Protein AF-A0A1Z4R1Z9-F1 (afdb_monomer_lite)

Secondary structure (DSSP, 8-state):
-HHHHHHHHHHHHHHHHHHHHHS-TTT--B--B-TT-SSSGGGTT-TTBSSSPB-SHHHHHHHHHHHH-

Sequence (69 aa):
MSSLRNLAKVLEKAIVLYLALRYPPSLVKLALSDVKLVSLTCFNGLPHLIAPVAEDAANTLQIFNYLVA

Foldseek 3Di:
DVVVVVVVLVVVVVVVVVPLVPDPLVVAADAAEDCVVDHDQVCAPRSSYPDRHHNHPVSVVVSVVVVVD

pLDDT: mean 88.07, std 9.7, range [59.19, 97.69]

Structure (mmCIF, N/CA/C/O backbone):
data_AF-A0A1Z4R1Z9-F1
#
_entry.id   AF-A0A1Z4R1Z9-F1
#
loop_
_atom_site.group_PDB
_atom_site.id
_atom_site.type_symbol
_atom_site.label_atom_id
_atom_site.label_alt_id
_atom_site.label_comp_id
_atom_site.label_asym_id
_atom_site.label_entity_id
_atom_site.label_seq_id
_atom_site.pdbx_PDB_ins_code
_atom_site.Cartn_x
_atom_site.Cartn_y
_atom_site.Cartn_z
_atom_site.occupancy
_atom_site.B_iso_or_equiv
_atom_site.auth_seq_id
_atom_site.auth_comp_id
_atom_site.auth_asym_id
_atom_site.auth_atom_id
_atom_site.pdbx_PDB_model_num
ATOM 1 N N . MET A 1 1 ? 2.213 -15.218 -23.364 1.00 59.19 1 MET A N 1
ATOM 2 C CA . MET A 1 1 ? 2.806 -14.703 -22.099 1.00 59.19 1 MET A CA 1
ATOM 3 C C . MET A 1 1 ? 2.360 -13.282 -21.707 1.00 59.19 1 MET A C 1
ATOM 5 O O . MET A 1 1 ? 2.492 -12.930 -20.543 1.00 59.19 1 MET A O 1
ATOM 9 N N . SER A 1 2 ? 1.814 -12.448 -22.605 1.00 62.75 2 SER A N 1
ATOM 10 C CA . SER A 1 2 ? 1.248 -11.123 -22.257 1.00 62.75 2 SER A CA 1
ATOM 11 C C . SER A 1 2 ? -0.057 -11.202 -21.445 1.00 62.75 2 SER A C 1
ATOM 13 O O . SER A 1 2 ? -0.206 -10.465 -20.478 1.00 62.75 2 SER A O 1
ATOM 15 N N . SER A 1 3 ? -0.950 -12.139 -21.781 1.00 69.44 3 SER A N 1
ATOM 16 C CA . SER A 1 3 ? -2.252 -12.316 -21.112 1.00 69.44 3 SER A CA 1
ATOM 17 C C . SER A 1 3 ? -2.136 -12.625 -19.607 1.00 69.44 3 SER A C 1
ATOM 19 O O . SER A 1 3 ? -2.795 -11.987 -18.790 1.00 69.44 3 SER A O 1
ATOM 21 N N . LEU A 1 4 ? -1.205 -13.505 -19.214 1.00 68.12 4 LEU A N 1
ATOM 22 C CA . LEU A 1 4 ? -1.004 -13.877 -17.805 1.00 68.12 4 LEU A CA 1
ATOM 23 C C . LEU A 1 4 ? -0.545 -12.690 -16.935 1.00 68.12 4 LEU A C 1
ATOM 25 O O . LEU A 1 4 ? -0.971 -12.544 -15.794 1.00 68.12 4 LEU A O 1
ATOM 29 N N . ARG A 1 5 ? 0.290 -11.801 -17.495 1.00 67.00 5 ARG A N 1
ATOM 30 C CA . ARG A 1 5 ? 0.753 -10.579 -16.812 1.00 67.00 5 ARG A CA 1
ATOM 31 C C . ARG A 1 5 ? -0.357 -9.546 -16.644 1.00 67.00 5 ARG A C 1
ATOM 33 O O . ARG A 1 5 ? -0.319 -8.776 -15.693 1.00 67.00 5 ARG A O 1
ATOM 40 N N . ASN A 1 6 ? -1.328 -9.514 -17.552 1.00 73.38 6 ASN A N 1
ATOM 41 C CA . ASN A 1 6 ? -2.473 -8.615 -17.434 1.00 73.38 6 ASN A CA 1
ATOM 42 C C . ASN A 1 6 ? -3.448 -9.096 -16.356 1.00 73.38 6 ASN A C 1
ATOM 44 O O . ASN A 1 6 ? -3.989 -8.272 -15.627 1.00 73.38 6 ASN A O 1
ATOM 48 N N . LEU A 1 7 ? -3.607 -10.413 -16.203 1.00 76.44 7 LEU A N 1
ATOM 49 C CA . LEU A 1 7 ? -4.455 -10.988 -15.162 1.00 76.44 7 LEU A CA 1
ATOM 50 C C . LEU A 1 7 ? -3.953 -10.642 -13.751 1.00 76.44 7 LEU A C 1
ATOM 52 O O . LEU A 1 7 ? -4.744 -10.220 -12.914 1.00 76.44 7 LEU A O 1
ATOM 56 N N . ALA A 1 8 ? -2.641 -10.746 -13.508 1.00 76.75 8 ALA A N 1
ATOM 57 C CA . ALA A 1 8 ? -2.045 -10.406 -12.212 1.00 76.75 8 ALA A CA 1
ATOM 58 C C . ALA A 1 8 ? -2.338 -8.951 -11.795 1.00 76.75 8 ALA A C 1
ATOM 60 O O . ALA A 1 8 ? -2.820 -8.711 -10.693 1.00 76.75 8 ALA A O 1
ATOM 61 N N . LYS A 1 9 ? -2.176 -7.991 -12.716 1.00 78.75 9 LYS A N 1
ATOM 62 C CA . LYS A 1 9 ? -2.470 -6.567 -12.460 1.00 78.75 9 LYS A CA 1
ATOM 63 C C . LYS A 1 9 ? -3.938 -6.315 -12.111 1.00 78.75 9 LYS A C 1
ATOM 65 O O . LYS A 1 9 ? -4.249 -5.451 -11.296 1.00 78.75 9 LYS A O 1
ATOM 70 N N . VAL A 1 10 ? -4.855 -7.033 -12.763 1.00 85.38 10 VAL A N 1
ATOM 71 C CA . VAL A 1 10 ? -6.295 -6.918 -12.487 1.00 85.38 10 VAL A CA 1
ATOM 72 C C . VAL A 1 10 ? -6.613 -7.466 -11.097 1.00 85.38 10 VAL A C 1
ATOM 74 O O . VAL A 1 10 ? -7.378 -6.845 -10.362 1.00 85.38 10 VAL A O 1
ATOM 77 N N . LEU A 1 11 ? -5.992 -8.584 -10.714 1.00 87.25 11 LEU A N 1
ATOM 78 C CA . LEU A 1 11 ? -6.174 -9.189 -9.395 1.00 87.25 11 LEU A CA 1
ATOM 79 C C . LEU A 1 11 ? -5.645 -8.292 -8.270 1.00 87.25 11 LEU A C 1
ATOM 81 O O . LEU A 1 11 ? -6.357 -8.077 -7.293 1.00 87.25 11 LEU A O 1
ATOM 85 N N . GLU A 1 12 ? -4.453 -7.713 -8.422 1.00 88.19 12 GLU A N 1
ATOM 86 C CA . GLU A 1 12 ? -3.875 -6.778 -7.443 1.00 88.19 12 GLU A CA 1
ATOM 87 C C . GLU A 1 12 ? -4.821 -5.598 -7.167 1.00 88.19 12 GLU A C 1
ATOM 89 O O . GLU A 1 12 ? -5.149 -5.304 -6.016 1.00 88.19 12 GLU A O 1
ATOM 94 N N . LYS A 1 13 ? -5.352 -4.977 -8.227 1.00 91.06 13 LYS A N 1
ATOM 95 C CA . LYS A 1 13 ? -6.337 -3.891 -8.114 1.00 91.06 13 LYS A CA 1
ATOM 96 C C . LYS A 1 13 ? -7.637 -4.332 -7.456 1.00 91.06 13 LYS A C 1
ATOM 98 O O . LYS A 1 13 ? -8.191 -3.591 -6.647 1.00 91.06 13 LYS A O 1
ATOM 103 N N . ALA A 1 14 ? -8.130 -5.519 -7.806 1.00 93.31 14 ALA A N 1
ATOM 104 C CA . ALA A 1 14 ? -9.363 -6.054 -7.245 1.00 93.31 14 ALA A CA 1
ATOM 105 C C . ALA A 1 14 ? -9.240 -6.273 -5.732 1.00 93.31 14 ALA A C 1
ATOM 107 O O . ALA A 1 14 ? -10.176 -5.962 -5.002 1.00 93.31 14 ALA A O 1
ATOM 108 N N . ILE A 1 15 ? -8.080 -6.737 -5.254 1.00 93.50 15 ILE A N 1
ATOM 109 C CA . ILE A 1 15 ? -7.811 -6.920 -3.822 1.00 93.50 15 ILE A CA 1
ATOM 110 C C . ILE A 1 15 ? -7.838 -5.573 -3.093 1.00 93.50 15 ILE A C 1
ATOM 112 O O . ILE A 1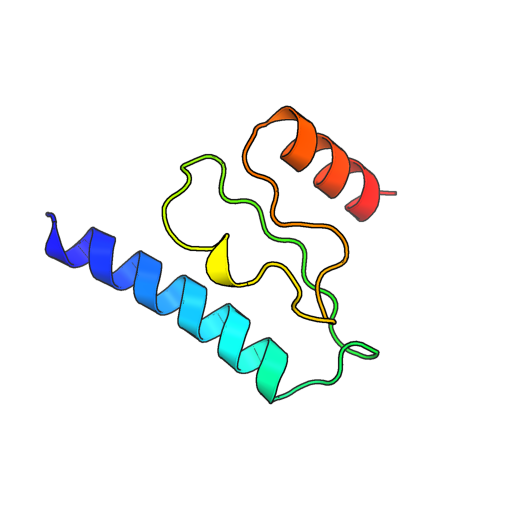 15 ? -8.545 -5.437 -2.094 1.00 93.50 15 ILE A O 1
ATOM 116 N N . VAL A 1 16 ? -7.119 -4.569 -3.607 1.00 94.06 16 VAL A N 1
ATOM 117 C CA . VAL A 1 16 ? -7.088 -3.223 -3.006 1.00 94.06 16 VAL A CA 1
ATOM 118 C C . VAL A 1 16 ? -8.496 -2.630 -2.940 1.00 94.06 16 VAL A C 1
ATOM 120 O O . VAL A 1 16 ? -8.918 -2.153 -1.887 1.00 94.06 16 VAL A O 1
ATOM 123 N N . LEU A 1 17 ? -9.253 -2.720 -4.036 1.00 93.94 17 LEU A N 1
ATOM 124 C CA . LEU A 1 17 ? -10.608 -2.184 -4.107 1.00 93.94 17 LEU A CA 1
ATOM 125 C C . LEU A 1 17 ? -11.575 -2.929 -3.178 1.00 93.94 17 LEU A C 1
ATOM 127 O O . LEU A 1 17 ? -12.376 -2.299 -2.493 1.00 93.94 17 LEU A O 1
ATOM 131 N N . TYR A 1 18 ? -11.486 -4.257 -3.117 1.00 96.12 18 TYR A N 1
ATOM 132 C CA . TYR A 1 18 ? -12.309 -5.069 -2.225 1.00 96.12 18 TYR A CA 1
ATOM 133 C C . TYR A 1 18 ? -12.101 -4.681 -0.756 1.00 96.12 18 TYR A C 1
ATOM 135 O O . TYR A 1 18 ? -13.074 -4.500 -0.025 1.00 96.12 18 TYR A O 1
ATOM 143 N N . LEU A 1 19 ? -10.845 -4.504 -0.332 1.00 96.19 19 LEU A N 1
ATOM 144 C CA . LEU A 1 19 ? -10.526 -4.081 1.031 1.00 96.19 19 LEU A CA 1
ATOM 145 C C . LEU A 1 19 ? -11.033 -2.665 1.315 1.00 96.19 19 LEU A C 1
ATOM 147 O O . LEU A 1 19 ? -11.680 -2.447 2.339 1.00 96.19 19 LEU A O 1
ATOM 151 N N . ALA A 1 20 ? -10.790 -1.731 0.393 1.00 94.69 20 ALA A N 1
ATOM 152 C CA . ALA A 1 20 ? -11.182 -0.335 0.549 1.00 94.69 20 ALA A CA 1
ATOM 153 C C . ALA A 1 20 ? -12.706 -0.136 0.604 1.00 94.69 20 ALA A C 1
ATOM 155 O O . ALA A 1 20 ? -13.186 0.726 1.336 1.00 94.69 20 ALA A O 1
ATOM 156 N N . LEU A 1 21 ? -13.471 -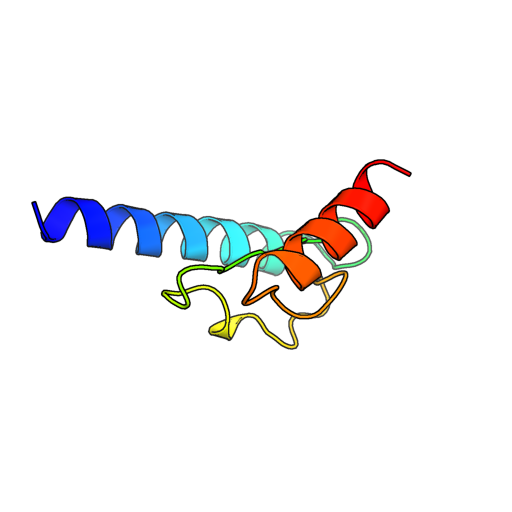0.932 -0.154 1.00 95.31 21 LEU A N 1
ATOM 157 C CA . LEU A 1 21 ? -14.935 -0.864 -0.172 1.00 95.31 21 LEU A CA 1
ATOM 158 C C . LEU A 1 21 ? -15.580 -1.570 1.023 1.00 95.31 21 LEU A C 1
ATOM 160 O O . LEU A 1 21 ? -16.641 -1.151 1.480 1.00 95.31 21 LEU A O 1
ATOM 164 N N . ARG A 1 22 ? -14.978 -2.659 1.513 1.00 97.25 22 ARG A N 1
ATOM 165 C CA . ARG A 1 22 ? -15.577 -3.487 2.568 1.00 97.25 22 ARG A CA 1
ATOM 166 C C . ARG A 1 22 ? -15.271 -2.989 3.976 1.00 97.25 22 ARG A C 1
ATOM 168 O O . ARG A 1 22 ? -16.073 -3.226 4.878 1.00 97.25 22 ARG A O 1
ATOM 175 N N . TYR A 1 23 ? -14.132 -2.333 4.179 1.00 97.69 23 TYR A N 1
ATOM 176 C CA . TYR A 1 23 ? -13.669 -1.934 5.505 1.00 97.69 23 TYR A CA 1
ATOM 177 C C . TYR A 1 23 ? -13.357 -0.439 5.565 1.00 97.69 23 TYR A C 1
ATOM 179 O O . TYR A 1 23 ? -12.778 0.096 4.621 1.00 97.69 23 TYR A O 1
ATOM 187 N N . PRO A 1 24 ? -13.697 0.257 6.664 1.00 96.38 24 PRO A N 1
ATOM 188 C CA . PRO A 1 24 ? -13.342 1.661 6.820 1.00 96.38 24 PRO A CA 1
ATOM 189 C C . PRO A 1 24 ? -11.824 1.840 7.050 1.00 96.38 24 PRO A C 1
ATOM 191 O O . PRO A 1 24 ? -11.176 0.930 7.580 1.00 96.38 24 PRO A O 1
ATOM 194 N N . PRO A 1 25 ? -11.258 3.028 6.753 1.00 95.38 25 PRO A N 1
ATOM 195 C CA . PRO A 1 25 ? -9.839 3.341 6.987 1.00 95.38 25 PRO A CA 1
ATOM 196 C C . PRO A 1 25 ? -9.385 3.209 8.446 1.00 95.38 25 PRO A C 1
ATOM 198 O O . PRO A 1 25 ? -8.202 3.039 8.729 1.00 95.38 25 PRO A O 1
ATOM 201 N N . SER A 1 2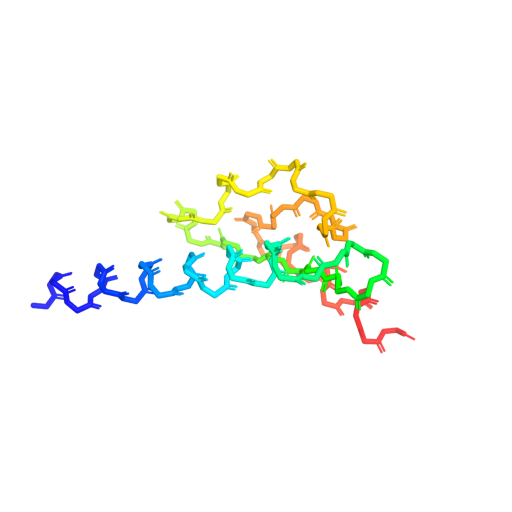6 ? -10.326 3.298 9.391 1.00 95.75 26 SER A N 1
ATOM 202 C CA . SER A 1 26 ? -10.062 3.088 10.816 1.00 95.75 26 SER A CA 1
ATOM 203 C C . SER A 1 26 ? -9.735 1.633 11.157 1.00 95.75 26 SER A C 1
ATOM 205 O O . SER A 1 26 ? -9.096 1.389 12.176 1.00 95.75 26 SER A O 1
ATOM 207 N N . LEU A 1 27 ? -10.163 0.680 10.323 1.00 96.50 27 LEU A N 1
ATOM 208 C CA . LEU A 1 27 ? -9.977 -0.752 10.544 1.00 96.50 27 LEU A CA 1
ATOM 209 C C . LEU A 1 27 ? -8.860 -1.335 9.674 1.00 96.50 27 LEU A C 1
ATOM 211 O O . LEU A 1 27 ? -8.107 -2.186 10.137 1.00 96.50 27 LEU A O 1
ATOM 215 N N . VAL A 1 28 ? -8.756 -0.891 8.419 1.00 96.44 28 VAL A N 1
ATOM 216 C CA . VAL A 1 28 ? -7.742 -1.373 7.475 1.00 96.44 28 VAL A CA 1
ATOM 217 C C . VAL A 1 28 ? -6.938 -0.199 6.948 1.00 96.44 28 VAL A C 1
ATOM 219 O O . VAL A 1 28 ? -7.483 0.736 6.363 1.00 96.44 28 VAL A O 1
ATOM 222 N N . LYS A 1 29 ? -5.622 -0.302 7.112 1.00 94.81 29 LYS A N 1
ATOM 223 C CA . LYS A 1 29 ? -4.639 0.599 6.523 1.00 94.81 29 LYS A CA 1
ATOM 224 C C . LYS A 1 29 ? -3.832 -0.149 5.470 1.00 94.81 29 LYS A C 1
ATOM 226 O O . LYS A 1 29 ? -3.493 -1.314 5.661 1.00 94.81 29 LYS A O 1
ATOM 231 N N . LEU A 1 30 ? -3.548 0.515 4.358 1.00 94.94 30 LEU A N 1
ATOM 232 C CA . LEU A 1 30 ? -2.876 -0.060 3.200 1.00 94.94 30 LEU A CA 1
ATOM 233 C C . LEU A 1 30 ? -1.537 0.635 2.965 1.00 94.94 30 LEU A C 1
ATOM 235 O O . LEU A 1 30 ? -1.436 1.860 3.006 1.00 94.94 30 LEU A O 1
ATOM 239 N N . ALA A 1 31 ? -0.526 -0.172 2.674 1.00 94.06 31 ALA A N 1
ATOM 240 C CA . ALA A 1 31 ? 0.795 0.256 2.253 1.00 94.06 31 ALA A CA 1
ATOM 241 C C . ALA A 1 31 ? 1.048 -0.328 0.862 1.00 94.06 31 ALA A C 1
ATOM 243 O O . ALA A 1 31 ? 1.086 -1.549 0.709 1.00 94.06 31 ALA A O 1
ATOM 244 N N . LEU A 1 32 ? 1.154 0.527 -0.156 1.00 93.56 32 LEU A N 1
ATOM 245 C CA . LEU A 1 32 ? 1.292 0.100 -1.548 1.00 93.56 32 LEU A CA 1
ATOM 246 C C . LEU A 1 32 ? 2.628 0.573 -2.120 1.00 93.56 32 LEU A C 1
ATOM 248 O O . LEU A 1 32 ? 3.017 1.727 -1.949 1.00 93.56 32 LEU A O 1
ATOM 252 N N . SER A 1 33 ? 3.299 -0.325 -2.836 1.00 92.25 33 SER A N 1
ATOM 253 C CA . SER A 1 33 ? 4.534 -0.056 -3.569 1.00 92.25 33 SER A CA 1
ATOM 254 C C . SER A 1 33 ? 4.355 -0.498 -5.020 1.00 92.25 33 SER A C 1
ATOM 256 O O . SER A 1 33 ? 3.925 -1.619 -5.289 1.00 92.25 33 SER A O 1
ATOM 258 N N . ASP A 1 34 ? 4.668 0.398 -5.950 1.00 90.00 34 ASP A N 1
ATOM 259 C CA . ASP A 1 34 ? 4.622 0.195 -7.395 1.00 90.00 34 ASP A CA 1
ATOM 260 C C . ASP A 1 34 ? 5.936 0.654 -8.032 1.00 90.00 34 ASP A C 1
ATOM 262 O O . ASP A 1 34 ? 5.967 1.531 -8.889 1.00 90.00 34 ASP A O 1
ATOM 266 N N . VAL A 1 35 ? 7.048 0.027 -7.634 1.00 82.25 35 VAL A N 1
ATOM 267 C CA . VAL A 1 35 ? 8.399 0.321 -8.166 1.00 82.25 35 VAL A CA 1
ATOM 268 C C . VAL A 1 35 ? 8.487 0.152 -9.689 1.00 82.25 35 VAL A C 1
ATOM 270 O O . VAL A 1 35 ? 9.371 0.692 -10.347 1.00 82.25 35 VAL A O 1
ATOM 273 N N . LYS A 1 36 ? 7.580 -0.634 -10.278 1.00 78.88 36 LYS A N 1
ATOM 274 C CA . LYS A 1 36 ? 7.522 -0.844 -11.729 1.00 78.88 36 LYS A CA 1
ATOM 275 C C . LYS A 1 36 ? 6.600 0.160 -12.439 1.00 78.88 36 LYS A C 1
ATOM 277 O O . LYS A 1 36 ? 6.523 0.097 -13.665 1.00 78.88 36 LYS A O 1
ATOM 282 N N . LEU A 1 37 ? 5.921 1.042 -11.699 1.00 68.94 37 LEU A N 1
ATOM 283 C CA . LEU A 1 37 ? 5.004 2.077 -12.189 1.00 68.94 37 LEU A CA 1
ATOM 284 C C . LEU A 1 37 ? 3.935 1.548 -13.144 1.00 68.94 37 LEU A C 1
ATOM 286 O O . LEU A 1 37 ? 3.687 2.095 -14.218 1.00 68.94 37 LEU A O 1
ATOM 290 N N . VAL A 1 38 ? 3.327 0.420 -12.794 1.00 70.38 38 VAL A N 1
ATOM 291 C CA . VAL A 1 38 ? 2.510 -0.324 -13.750 1.00 70.38 38 VAL A CA 1
ATOM 292 C C . VAL A 1 38 ? 1.027 -0.108 -13.531 1.00 70.38 38 VAL A C 1
ATOM 294 O O . VAL A 1 38 ? 0.260 -0.189 -14.496 1.00 70.38 38 VAL A O 1
ATOM 297 N N . SER A 1 39 ? 0.577 0.032 -12.282 1.00 77.06 39 SER A N 1
ATOM 298 C CA . SER A 1 39 ? -0.841 -0.189 -12.026 1.00 77.06 39 SER A CA 1
ATOM 299 C C . SER A 1 39 ? -1.432 0.394 -10.744 1.00 77.06 39 SER A C 1
ATOM 301 O O . SER A 1 39 ? -2.634 0.639 -10.756 1.00 77.06 39 SER A O 1
ATOM 303 N N . LEU A 1 40 ? -0.675 0.643 -9.674 1.00 87.56 40 LEU A N 1
ATOM 304 C CA . LEU A 1 40 ? -1.255 0.954 -8.358 1.00 87.56 40 LEU A CA 1
ATOM 305 C C . LEU A 1 40 ? -1.311 2.451 -8.035 1.00 87.56 40 LEU A C 1
ATOM 307 O O . LEU A 1 40 ? -2.062 2.840 -7.145 1.00 87.56 40 LEU A O 1
ATOM 311 N N . THR A 1 41 ? -0.601 3.304 -8.777 1.00 89.25 41 THR A N 1
ATOM 312 C CA . THR A 1 41 ? -0.598 4.767 -8.564 1.00 89.25 41 THR A CA 1
ATOM 313 C C . THR A 1 41 ? -1.988 5.404 -8.676 1.00 89.25 41 THR A C 1
ATOM 315 O O . THR A 1 41 ? -2.237 6.449 -8.079 1.00 89.25 41 THR A O 1
ATOM 318 N N . CYS A 1 42 ? -2.940 4.745 -9.349 1.00 90.25 42 CYS A N 1
ATOM 319 C CA . CYS A 1 42 ? -4.340 5.176 -9.412 1.00 90.25 42 CYS A CA 1
ATOM 320 C C . CYS A 1 42 ? -5.075 5.151 -8.061 1.00 90.25 42 CYS A C 1
ATOM 322 O O . CYS A 1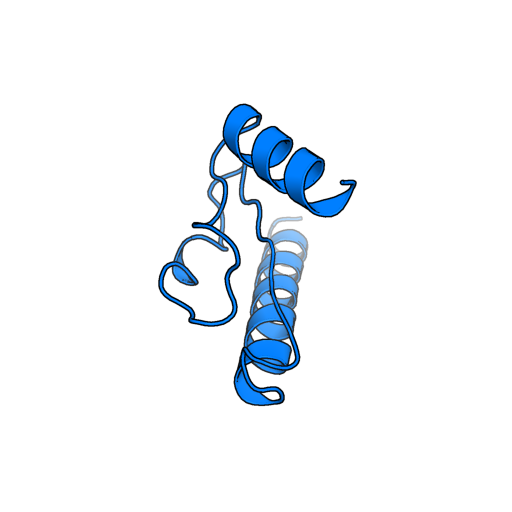 42 ? -6.181 5.673 -7.974 1.00 90.25 42 CYS A O 1
ATOM 324 N N . PHE A 1 43 ? -4.497 4.534 -7.026 1.00 92.94 43 PHE A N 1
ATOM 325 C CA . PHE A 1 43 ? -5.054 4.525 -5.672 1.00 92.94 43 PHE A CA 1
ATOM 326 C C . PHE A 1 43 ? -4.539 5.671 -4.793 1.00 92.94 43 PHE A C 1
ATOM 328 O O . PHE A 1 43 ? -4.979 5.792 -3.651 1.00 92.94 43 PHE A O 1
ATOM 335 N N . ASN A 1 44 ? -3.637 6.524 -5.290 1.00 92.56 44 ASN A N 1
ATOM 336 C CA . ASN A 1 44 ? -3.228 7.722 -4.560 1.00 92.56 44 ASN A CA 1
ATOM 337 C C . ASN A 1 44 ? -4.450 8.582 -4.191 1.00 92.56 44 ASN A C 1
ATOM 339 O O . ASN A 1 44 ? -5.313 8.845 -5.025 1.00 92.56 44 ASN A O 1
ATOM 343 N N . GLY A 1 45 ? -4.519 9.006 -2.927 1.00 90.31 45 GLY A N 1
ATOM 344 C CA . GLY A 1 45 ? -5.664 9.738 -2.371 1.00 90.31 45 GLY A CA 1
ATOM 345 C C . GLY A 1 45 ? -6.728 8.859 -1.704 1.00 90.31 45 GLY A C 1
ATOM 346 O O . GLY A 1 45 ? -7.665 9.390 -1.110 1.00 90.31 45 GLY A O 1
ATOM 347 N N . LEU A 1 46 ? -6.588 7.530 -1.743 1.00 94.00 46 LEU A N 1
ATOM 348 C CA . LEU A 1 46 ? -7.441 6.631 -0.970 1.00 94.00 46 LEU A CA 1
ATOM 349 C C . LEU A 1 46 ? -7.206 6.853 0.542 1.00 94.00 46 LEU A C 1
ATOM 351 O O . LEU A 1 46 ? -6.057 6.786 0.984 1.00 94.00 46 LEU A O 1
ATOM 355 N N . PRO A 1 47 ? -8.254 7.057 1.364 1.00 95.06 47 PRO A N 1
ATOM 356 C CA . PRO A 1 47 ? -8.091 7.371 2.788 1.00 95.06 47 PRO A CA 1
ATOM 357 C C . PRO A 1 47 ? -7.490 6.224 3.615 1.00 95.06 47 PRO A C 1
ATOM 359 O O . PRO A 1 47 ? -7.053 6.445 4.741 1.00 95.06 47 PRO A O 1
ATOM 362 N N . HIS A 1 48 ? -7.465 5.000 3.080 1.00 95.88 48 HIS A N 1
ATOM 363 C CA . HIS A 1 48 ? -6.832 3.844 3.719 1.00 95.88 48 HIS A CA 1
ATOM 364 C C . HIS A 1 48 ? -5.308 3.846 3.594 1.00 95.88 48 HIS A C 1
ATOM 366 O O . HIS A 1 48 ? -4.654 3.077 4.295 1.00 95.88 48 HIS A O 1
ATOM 372 N N . LEU A 1 49 ? -4.728 4.647 2.697 1.00 94.81 49 LEU A N 1
ATOM 373 C CA . LEU A 1 49 ? -3.283 4.669 2.494 1.00 94.81 49 LEU A CA 1
ATOM 374 C C . LEU A 1 49 ? -2.558 5.317 3.675 1.00 94.81 49 LEU A C 1
ATOM 376 O O . LEU A 1 49 ? -2.894 6.421 4.096 1.00 94.81 49 LEU A O 1
ATOM 380 N N . ILE A 1 50 ? -1.521 4.643 4.175 1.00 93.56 50 ILE A N 1
ATOM 381 C CA . ILE A 1 50 ? -0.656 5.188 5.238 1.00 93.56 50 ILE A CA 1
ATOM 382 C C . ILE A 1 50 ? 0.298 6.270 4.727 1.00 93.56 50 ILE A C 1
ATOM 384 O O . ILE A 1 50 ? 0.739 7.125 5.487 1.00 93.56 50 ILE A O 1
ATOM 388 N N . ALA A 1 51 ? 0.619 6.201 3.439 1.00 92.81 51 ALA A N 1
ATOM 389 C CA . ALA A 1 51 ? 1.481 7.102 2.699 1.00 92.81 51 ALA A CA 1
ATOM 390 C C . ALA A 1 51 ? 1.110 6.997 1.207 1.00 92.81 51 ALA A C 1
ATOM 392 O O . ALA A 1 51 ? 0.492 6.000 0.811 1.00 92.81 51 ALA A O 1
ATOM 393 N N . PRO A 1 52 ? 1.475 7.983 0.369 1.00 92.81 52 PRO A N 1
ATOM 394 C CA . PRO A 1 52 ? 1.365 7.853 -1.081 1.00 92.81 52 PRO A CA 1
ATOM 395 C C . PRO A 1 52 ? 2.015 6.558 -1.588 1.00 92.81 52 PRO A C 1
ATOM 397 O O . PRO A 1 52 ? 2.958 6.048 -0.979 1.00 92.81 52 PRO A O 1
ATOM 400 N N . VAL A 1 53 ? 1.507 6.023 -2.700 1.00 94.00 53 VAL A N 1
ATOM 401 C CA . VAL A 1 53 ? 2.040 4.801 -3.318 1.00 94.00 53 VAL A CA 1
ATOM 402 C C . VAL A 1 53 ? 3.525 5.003 -3.618 1.00 94.00 53 VAL A C 1
ATOM 404 O O . VAL A 1 53 ? 3.892 5.958 -4.297 1.00 94.00 53 VAL A O 1
ATOM 407 N N . ALA A 1 54 ? 4.382 4.115 -3.111 1.00 93.50 54 ALA A N 1
ATOM 408 C CA . ALA A 1 54 ? 5.819 4.234 -3.321 1.00 93.50 54 ALA A CA 1
ATOM 409 C C . ALA A 1 54 ? 6.198 3.840 -4.751 1.00 93.50 54 ALA A C 1
ATOM 411 O O . ALA A 1 54 ? 5.991 2.703 -5.168 1.00 93.50 54 ALA A O 1
ATOM 412 N N . GLU A 1 55 ? 6.795 4.774 -5.479 1.00 91.69 55 GLU A N 1
ATOM 413 C CA . GLU A 1 55 ? 7.158 4.618 -6.894 1.00 91.69 55 GLU A CA 1
ATOM 414 C C . GLU A 1 55 ? 8.613 4.174 -7.099 1.00 91.69 55 GLU A C 1
ATOM 416 O O . GLU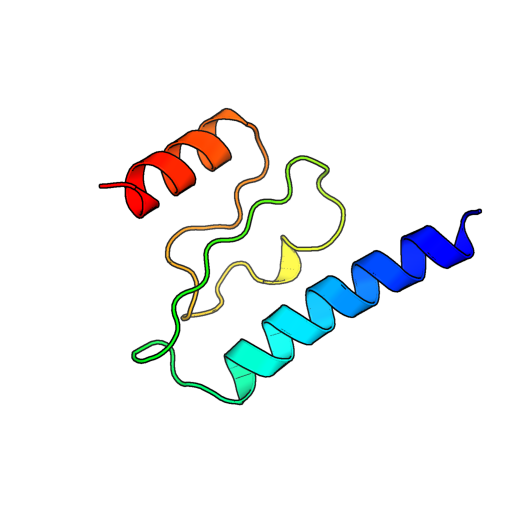 A 1 55 ? 9.005 3.757 -8.186 1.00 91.69 55 GLU A O 1
ATOM 421 N N . ASP A 1 56 ? 9.417 4.211 -6.038 1.00 90.44 56 ASP A N 1
ATOM 422 C CA . ASP A 1 56 ? 10.830 3.853 -6.064 1.00 90.44 56 ASP A CA 1
ATOM 423 C C . ASP A 1 56 ? 11.235 3.026 -4.833 1.00 90.44 56 ASP A C 1
ATOM 425 O O . ASP A 1 56 ? 10.478 2.837 -3.870 1.00 90.44 56 ASP A O 1
ATOM 429 N N . ALA A 1 57 ? 12.456 2.492 -4.883 1.00 90.44 57 ALA A N 1
ATOM 430 C CA . ALA A 1 57 ? 13.000 1.650 -3.826 1.00 90.44 57 ALA A CA 1
ATOM 431 C C . ALA A 1 57 ? 13.225 2.410 -2.508 1.00 90.44 57 ALA A C 1
ATOM 433 O O . ALA A 1 57 ? 13.070 1.817 -1.442 1.00 90.44 57 ALA A O 1
ATOM 434 N N . ALA A 1 58 ? 13.561 3.702 -2.560 1.00 91.69 58 ALA A N 1
ATOM 435 C CA . ALA A 1 58 ? 13.824 4.502 -1.367 1.00 91.69 58 ALA A CA 1
ATOM 436 C C . ALA A 1 58 ? 12.529 4.750 -0.580 1.00 91.69 58 ALA A C 1
ATOM 438 O O . ALA A 1 58 ? 12.472 4.492 0.620 1.00 91.69 58 ALA A O 1
ATOM 439 N N . ASN A 1 59 ? 11.464 5.152 -1.270 1.00 90.69 59 ASN A N 1
ATOM 440 C CA . ASN A 1 59 ? 10.127 5.333 -0.713 1.00 90.69 59 ASN A CA 1
ATOM 441 C C . ASN A 1 59 ? 9.533 4.004 -0.229 1.00 90.69 59 ASN A C 1
ATOM 443 O O . ASN A 1 59 ? 8.916 3.939 0.833 1.00 90.69 59 ASN A O 1
ATOM 447 N N . THR A 1 60 ? 9.787 2.912 -0.956 1.00 92.06 60 THR A N 1
ATOM 448 C CA . THR A 1 60 ? 9.373 1.569 -0.527 1.00 92.06 60 THR A CA 1
ATOM 449 C C . THR A 1 60 ? 10.059 1.173 0.781 1.00 92.06 60 THR A C 1
ATOM 451 O O . THR A 1 60 ? 9.398 0.694 1.699 1.00 92.06 60 THR A O 1
ATOM 454 N N . LEU A 1 61 ? 11.367 1.419 0.904 1.00 92.69 61 LEU A N 1
ATOM 455 C CA . LEU A 1 61 ? 12.117 1.152 2.130 1.00 92.69 61 LEU A CA 1
ATOM 456 C C . LEU A 1 61 ? 11.600 1.984 3.312 1.00 92.69 61 LEU A C 1
ATOM 458 O O . LEU A 1 61 ? 11.480 1.457 4.414 1.00 92.69 61 LEU A O 1
ATOM 462 N N . GLN A 1 62 ? 11.248 3.255 3.093 1.00 91.44 62 GLN A N 1
ATOM 463 C CA . GLN A 1 62 ? 10.649 4.095 4.137 1.00 91.44 62 GLN A CA 1
ATOM 464 C C . GLN A 1 62 ? 9.324 3.517 4.646 1.00 91.44 62 GLN A C 1
ATOM 466 O O . GLN A 1 62 ? 9.127 3.421 5.857 1.00 91.44 62 GLN A O 1
ATOM 471 N N . ILE A 1 63 ? 8.449 3.072 3.737 1.00 91.75 63 ILE A N 1
ATOM 472 C CA . ILE A 1 63 ? 7.196 2.397 4.094 1.00 91.75 63 ILE A CA 1
ATOM 473 C C . ILE A 1 63 ? 7.474 1.117 4.892 1.00 91.75 63 ILE A C 1
ATOM 475 O O . ILE A 1 63 ? 6.844 0.893 5.921 1.00 91.75 63 ILE A O 1
ATOM 479 N N . PHE A 1 64 ? 8.427 0.287 4.464 1.00 91.06 64 PHE A N 1
ATOM 480 C CA . PHE A 1 64 ? 8.781 -0.932 5.197 1.00 91.06 64 PHE A CA 1
ATOM 481 C C . PHE A 1 64 ? 9.313 -0.640 6.600 1.00 91.06 64 PHE A C 1
ATOM 483 O O . PHE A 1 64 ? 8.884 -1.284 7.553 1.00 91.06 64 PHE A O 1
ATOM 490 N N . ASN A 1 65 ? 10.193 0.352 6.744 1.00 92.25 65 ASN A N 1
ATOM 491 C CA . ASN A 1 65 ? 10.717 0.755 8.047 1.00 92.25 65 ASN A CA 1
ATOM 492 C C . ASN A 1 65 ? 9.601 1.231 8.985 1.00 92.25 65 ASN A C 1
ATOM 494 O O . ASN A 1 65 ? 9.643 0.934 10.173 1.00 92.25 65 ASN A O 1
ATOM 498 N N . TYR A 1 66 ? 8.585 1.916 8.454 1.00 89.50 66 TYR A N 1
ATOM 499 C CA . TYR A 1 66 ? 7.408 2.315 9.225 1.00 89.50 66 TYR A CA 1
ATOM 500 C C . TYR A 1 66 ? 6.554 1.120 9.687 1.00 89.50 66 TYR A C 1
ATOM 502 O O . TYR A 1 66 ? 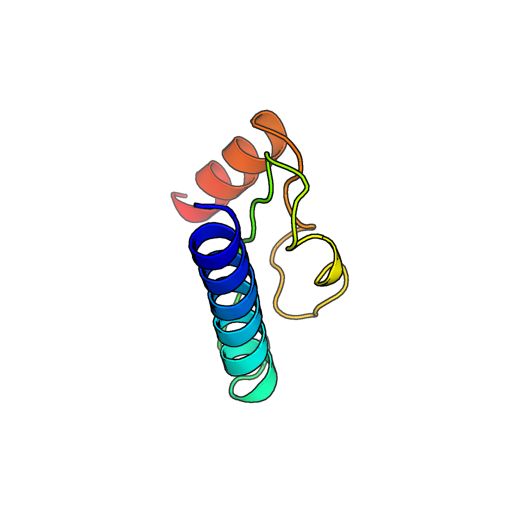5.942 1.190 10.744 1.00 89.50 66 TYR A O 1
ATOM 510 N N . LEU A 1 67 ? 6.497 0.032 8.911 1.00 88.06 67 LEU A N 1
ATOM 511 C CA . LEU A 1 67 ? 5.681 -1.150 9.227 1.00 88.06 67 LEU A CA 1
ATOM 512 C C . LEU A 1 67 ? 6.346 -2.134 10.200 1.00 88.06 67 LEU A C 1
ATOM 514 O O . LEU A 1 67 ? 5.646 -2.928 10.822 1.00 88.06 67 LEU A O 1
ATOM 518 N N . VAL A 1 68 ? 7.678 -2.145 10.263 1.00 89.88 68 VAL A N 1
ATOM 519 C CA . VAL A 1 68 ? 8.454 -3.049 11.132 1.00 89.88 68 VAL A CA 1
ATOM 520 C C . VAL A 1 68 ? 8.709 -2.437 12.517 1.00 89.88 68 VAL A C 1
ATOM 522 O O . VAL A 1 68 ? 9.010 -3.177 13.454 1.00 89.88 68 VAL A O 1
ATOM 525 N N . ALA A 1 69 ? 8.602 -1.111 12.635 1.00 60.25 69 ALA A N 1
ATOM 526 C CA . ALA A 1 69 ? 8.744 -0.366 13.887 1.00 60.25 69 ALA A CA 1
ATOM 527 C C . ALA A 1 69 ? 7.546 -0.567 14.829 1.00 60.25 69 ALA A C 1
ATOM 529 O O . ALA A 1 69 ? 7.794 -0.624 16.055 1.00 60.25 69 ALA A O 1
#

Radius of gyration: 12.77 Å; chains: 1; bounding box: 29×24×36 Å